Protein AF-A0ABD0R8X9-F1 (afdb_monomer)

Structure (mmCIF, N/CA/C/O backbone):
data_AF-A0ABD0R8X9-F1
#
_entry.id   AF-A0ABD0R8X9-F1
#
loop_
_atom_site.group_PDB
_atom_site.id
_atom_site.type_symbol
_atom_site.label_atom_id
_atom_site.label_alt_id
_atom_site.label_comp_id
_atom_site.label_asym_id
_atom_site.label_entity_id
_atom_site.label_seq_id
_atom_site.pdbx_PDB_ins_code
_atom_site.Cartn_x
_atom_site.Cartn_y
_atom_site.Cartn_z
_atom_site.occupancy
_atom_site.B_iso_or_equiv
_atom_site.auth_seq_id
_atom_site.auth_comp_id
_atom_site.auth_asym_id
_atom_site.auth_atom_id
_atom_site.pdbx_PDB_model_num
ATOM 1 N N . LEU A 1 1 ? 4.114 -21.517 26.175 1.00 41.41 1 LEU A N 1
ATOM 2 C CA . LEU A 1 1 ? 5.392 -21.118 25.546 1.00 41.41 1 LEU A CA 1
ATOM 3 C C . LEU A 1 1 ? 5.054 -20.466 24.211 1.00 41.41 1 LEU A C 1
ATOM 5 O O . LEU A 1 1 ? 4.874 -21.183 23.241 1.00 41.41 1 LEU A O 1
ATOM 9 N N . CYS A 1 2 ? 4.866 -19.145 24.172 1.00 43.31 2 CYS A N 1
ATOM 10 C CA . CYS A 1 2 ? 4.700 -18.415 22.911 1.00 43.31 2 CYS A CA 1
ATOM 11 C C . CYS A 1 2 ? 6.030 -17.722 22.598 1.00 43.31 2 CYS A C 1
ATOM 13 O O . CYS A 1 2 ? 6.250 -16.579 22.980 1.00 43.31 2 CYS A O 1
ATOM 15 N N . SER A 1 3 ? 6.946 -18.474 21.995 1.00 62.94 3 SER A N 1
ATOM 16 C CA . SER A 1 3 ? 8.115 -17.966 21.272 1.00 62.94 3 SER A CA 1
ATOM 17 C C . SER A 1 3 ? 7.773 -18.123 19.789 1.00 62.94 3 SER A C 1
ATOM 19 O O . SER A 1 3 ? 7.316 -19.195 19.412 1.00 62.94 3 SER A O 1
ATOM 21 N N . VAL A 1 4 ? 7.899 -17.158 18.892 1.00 52.16 4 VAL A N 1
ATOM 22 C CA . VAL A 1 4 ? 8.763 -15.986 18.825 1.00 52.16 4 VAL A CA 1
ATOM 23 C C . VAL A 1 4 ? 7.899 -14.885 18.200 1.00 52.16 4 VAL A C 1
ATOM 25 O O . VAL A 1 4 ? 7.266 -15.126 17.174 1.00 52.16 4 VAL A O 1
ATOM 28 N N . SER A 1 5 ? 7.846 -13.683 18.779 1.00 58.28 5 SER A N 1
ATOM 29 C CA . SER A 1 5 ? 7.530 -12.501 17.967 1.00 58.28 5 SER A CA 1
ATOM 30 C C . SER A 1 5 ? 8.725 -12.272 17.052 1.00 58.28 5 SER A C 1
ATOM 32 O O . SER A 1 5 ? 9.594 -11.456 17.342 1.00 58.28 5 SER A O 1
ATOM 34 N N . GLU A 1 6 ? 8.815 -13.059 15.984 1.00 56.72 6 GLU A N 1
ATOM 35 C CA . GLU A 1 6 ? 9.619 -12.676 14.840 1.00 56.72 6 GLU A CA 1
ATOM 36 C C . GLU A 1 6 ? 8.947 -11.425 14.289 1.00 56.72 6 GLU A C 1
ATOM 38 O O . GLU A 1 6 ? 7.797 -11.448 13.847 1.00 56.72 6 GLU A O 1
ATOM 43 N N . CYS A 1 7 ? 9.636 -10.294 14.389 1.00 60.94 7 CYS A N 1
ATOM 44 C CA . CYS A 1 7 ? 9.346 -9.145 13.555 1.00 60.94 7 CYS A CA 1
ATOM 45 C C . CYS A 1 7 ? 9.531 -9.622 12.112 1.00 60.94 7 CYS A C 1
ATOM 47 O O . CYS A 1 7 ? 10.649 -9.647 11.606 1.00 60.94 7 CYS A O 1
ATOM 49 N N . VAL A 1 8 ? 8.447 -10.089 11.484 1.00 64.31 8 VAL A N 1
ATOM 50 C CA . VAL A 1 8 ? 8.455 -10.551 10.097 1.00 64.31 8 VAL A CA 1
ATOM 51 C C . VAL A 1 8 ? 8.853 -9.357 9.242 1.00 64.31 8 VAL A C 1
ATOM 53 O O . VAL A 1 8 ? 8.057 -8.452 8.994 1.00 64.31 8 VAL A O 1
ATOM 56 N N . GLN A 1 9 ? 10.121 -9.314 8.847 1.00 70.69 9 GLN A N 1
ATOM 57 C CA . GLN A 1 9 ? 10.628 -8.267 7.982 1.00 70.69 9 GLN A CA 1
ATOM 58 C C . GLN A 1 9 ? 10.086 -8.527 6.578 1.00 70.69 9 GLN A C 1
ATOM 60 O O . GLN A 1 9 ? 10.441 -9.512 5.931 1.00 70.69 9 GLN A O 1
ATOM 65 N N . ARG A 1 10 ? 9.184 -7.658 6.119 1.00 85.00 10 ARG A N 1
ATOM 66 C CA . ARG A 1 10 ? 8.603 -7.751 4.779 1.00 85.00 10 ARG A CA 1
ATOM 67 C C . ARG A 1 10 ? 9.658 -7.445 3.723 1.00 85.00 10 ARG A C 1
ATOM 69 O O . ARG A 1 10 ? 10.363 -6.442 3.813 1.00 85.00 10 ARG A O 1
ATOM 76 N N . GLN A 1 11 ? 9.732 -8.295 2.704 1.00 90.12 11 GLN A N 1
ATOM 77 C CA . GLN A 1 11 ? 10.524 -8.042 1.506 1.00 90.12 11 GLN A CA 1
ATOM 78 C C . GLN A 1 11 ? 9.625 -7.445 0.419 1.00 90.12 11 GLN A C 1
ATOM 80 O O . GLN A 1 11 ? 8.566 -7.991 0.113 1.00 90.12 11 GLN A O 1
ATOM 85 N N . TYR A 1 12 ? 10.061 -6.336 -0.178 1.00 93.75 12 TYR A N 1
ATOM 86 C CA . TYR A 1 12 ? 9.322 -5.636 -1.227 1.00 93.75 12 TYR A CA 1
ATOM 87 C C . TYR A 1 12 ? 10.012 -5.793 -2.582 1.00 93.75 12 TYR A C 1
ATOM 89 O O . TYR A 1 12 ? 11.234 -5.683 -2.691 1.00 93.75 12 TYR A O 1
ATOM 97 N N . HIS A 1 13 ? 9.210 -6.023 -3.621 1.00 93.69 13 HIS A N 1
ATOM 98 C CA . HIS A 1 13 ? 9.665 -6.125 -5.003 1.00 93.69 13 HIS A CA 1
ATOM 99 C C . HIS A 1 13 ? 8.988 -5.042 -5.837 1.00 93.69 13 HIS A C 1
ATOM 101 O O . HIS A 1 13 ? 7.776 -5.080 -6.045 1.00 93.69 13 HIS A O 1
ATOM 107 N N . PHE A 1 14 ? 9.770 -4.080 -6.327 1.00 93.50 14 PHE A N 1
ATOM 108 C CA . PHE A 1 14 ? 9.257 -3.066 -7.236 1.00 93.50 14 PHE A CA 1
ATOM 109 C C . PHE A 1 14 ? 9.119 -3.633 -8.653 1.00 93.50 14 PHE A C 1
ATOM 111 O O . PHE A 1 14 ? 10.070 -4.168 -9.226 1.00 93.50 14 PHE A O 1
ATOM 118 N N . ILE A 1 15 ? 7.917 -3.518 -9.216 1.00 92.75 15 ILE A N 1
ATOM 119 C CA . ILE A 1 15 ? 7.574 -4.034 -10.542 1.00 92.75 15 ILE A CA 1
ATOM 120 C C . ILE A 1 15 ? 7.325 -2.840 -11.451 1.00 92.75 15 ILE A C 1
ATOM 122 O O . ILE A 1 15 ? 6.282 -2.192 -11.386 1.00 92.75 15 ILE A O 1
ATOM 126 N N . ASN A 1 16 ? 8.292 -2.571 -12.320 1.00 91.75 16 ASN A N 1
ATOM 127 C CA . ASN A 1 16 ? 8.270 -1.413 -13.199 1.00 91.75 16 ASN A CA 1
ATOM 128 C C . ASN A 1 16 ? 7.485 -1.675 -14.498 1.00 91.75 16 ASN A C 1
ATOM 130 O O . ASN A 1 16 ? 8.046 -1.711 -15.593 1.00 91.75 16 ASN A O 1
ATOM 134 N N . VAL A 1 17 ? 6.185 -1.957 -14.377 1.00 91.00 17 VAL A N 1
ATOM 135 C CA . VAL A 1 17 ? 5.303 -2.235 -15.520 1.00 91.00 17 VAL A CA 1
ATOM 136 C C . VAL A 1 17 ? 3.957 -1.557 -15.304 1.00 91.00 17 VAL A C 1
ATOM 138 O O . VAL A 1 17 ? 3.286 -1.801 -14.304 1.00 91.00 17 VAL A O 1
ATOM 141 N N . ARG A 1 18 ? 3.521 -0.752 -16.279 1.00 91.06 18 ARG A N 1
ATOM 142 C CA . ARG A 1 18 ? 2.216 -0.082 -16.233 1.00 91.06 18 ARG A CA 1
ATOM 143 C C . ARG A 1 18 ? 1.080 -1.110 -16.264 1.00 91.06 18 ARG A C 1
ATOM 145 O O . ARG A 1 18 ? 0.984 -1.904 -17.199 1.00 91.06 18 ARG A O 1
ATOM 152 N N . LYS A 1 19 ? 0.235 -1.077 -15.235 1.00 93.19 19 LYS A N 1
ATOM 153 C CA . LYS A 1 19 ? -0.928 -1.952 -15.024 1.00 93.19 19 LYS A CA 1
ATOM 154 C C . LYS A 1 19 ? -2.029 -1.162 -14.320 1.00 93.19 19 LYS A C 1
ATOM 156 O O . LYS A 1 19 ? -1.723 -0.191 -13.630 1.00 93.19 19 LYS A O 1
ATOM 161 N N . THR A 1 20 ? -3.283 -1.570 -14.472 1.00 95.12 20 THR A N 1
ATOM 162 C CA . THR A 1 20 ? -4.359 -1.180 -13.541 1.00 95.12 20 THR A CA 1
ATOM 163 C C . THR A 1 20 ? -4.128 -1.824 -12.169 1.00 95.12 20 THR A C 1
ATOM 165 O O . THR A 1 20 ? -3.372 -2.797 -12.072 1.00 95.12 20 THR A O 1
ATOM 168 N N . TRP A 1 21 ? -4.780 -1.333 -11.111 1.00 95.19 21 TRP A N 1
ATOM 169 C CA . TRP A 1 21 ? -4.645 -1.919 -9.772 1.00 95.19 21 TRP A CA 1
ATOM 170 C C . TRP A 1 21 ? -4.981 -3.421 -9.763 1.00 95.19 21 TRP A C 1
ATOM 172 O O . TRP A 1 21 ? -4.199 -4.240 -9.279 1.00 95.19 21 TRP A O 1
ATOM 182 N N . THR A 1 22 ? -6.086 -3.806 -10.412 1.00 95.69 22 THR A N 1
ATOM 183 C CA . THR A 1 22 ? -6.527 -5.211 -10.503 1.00 95.69 22 THR A CA 1
ATOM 184 C C . THR A 1 22 ? -5.520 -6.084 -11.261 1.00 95.69 22 THR A C 1
ATOM 186 O O . THR A 1 22 ? -5.219 -7.207 -10.852 1.00 95.69 22 THR A O 1
ATOM 189 N N . GLU A 1 23 ? -4.946 -5.583 -12.360 1.00 97.19 23 GLU A N 1
ATOM 190 C CA . GLU A 1 23 ? -3.902 -6.305 -13.098 1.00 97.19 23 GLU A CA 1
ATOM 191 C C . GLU A 1 23 ? -2.604 -6.431 -12.298 1.00 97.19 23 GLU A C 1
ATOM 193 O O . GLU A 1 23 ? -1.935 -7.461 -12.391 1.00 97.19 23 GLU A O 1
ATOM 198 N N . ALA A 1 24 ? -2.237 -5.402 -11.530 1.00 97.00 24 ALA A N 1
ATOM 199 C CA . ALA A 1 24 ? -1.065 -5.420 -10.665 1.00 97.00 24 ALA A CA 1
ATOM 200 C C . ALA A 1 24 ? -1.237 -6.435 -9.526 1.00 97.00 24 ALA A C 1
ATOM 202 O O . ALA A 1 24 ? -0.352 -7.261 -9.317 1.00 97.00 24 ALA A O 1
ATOM 203 N N . GLN A 1 25 ? -2.401 -6.452 -8.869 1.00 97.31 25 GLN A N 1
ATOM 204 C CA . GLN A 1 25 ? -2.751 -7.443 -7.849 1.00 97.31 25 GLN A CA 1
ATOM 205 C C . GLN A 1 25 ? -2.662 -8.865 -8.393 1.00 97.31 25 GLN A C 1
ATOM 207 O O . GLN A 1 25 ? -1.979 -9.714 -7.816 1.00 97.31 25 GLN A O 1
ATOM 212 N N . ARG A 1 26 ? -3.309 -9.122 -9.534 1.00 97.81 26 ARG A N 1
ATOM 213 C CA . ARG A 1 26 ? -3.261 -10.433 -10.179 1.00 97.81 26 ARG A CA 1
ATOM 214 C C . ARG A 1 26 ? -1.828 -10.840 -10.513 1.00 97.81 26 ARG A C 1
ATOM 216 O O . ARG A 1 26 ? -1.430 -11.953 -10.194 1.00 97.81 26 ARG A O 1
ATOM 223 N N . TYR A 1 27 ? -1.040 -9.934 -11.089 1.00 97.44 27 TYR A N 1
ATOM 224 C CA . TYR A 1 27 ? 0.362 -10.200 -11.408 1.00 97.44 27 TYR A CA 1
ATOM 225 C C . TYR A 1 27 ? 1.183 -10.549 -10.157 1.00 97.44 27 TYR A C 1
ATOM 227 O O . TYR A 1 27 ? 1.940 -11.519 -10.172 1.00 97.44 27 TYR A O 1
ATOM 235 N N . CYS A 1 28 ? 1.010 -9.801 -9.063 1.00 96.81 28 CYS A N 1
ATOM 236 C CA . CYS A 1 28 ? 1.698 -10.080 -7.807 1.00 96.81 28 CYS A CA 1
ATOM 237 C C . CYS A 1 28 ? 1.283 -11.423 -7.201 1.00 96.81 28 CYS A C 1
ATOM 239 O O . CYS A 1 28 ? 2.151 -12.142 -6.729 1.00 96.81 28 CYS A O 1
ATOM 241 N N . ARG A 1 29 ? 0.006 -11.810 -7.271 1.00 97.12 29 ARG A N 1
ATOM 242 C CA . ARG A 1 29 ? -0.462 -13.128 -6.799 1.00 97.12 29 ARG A CA 1
ATOM 243 C C . ARG A 1 29 ? 0.00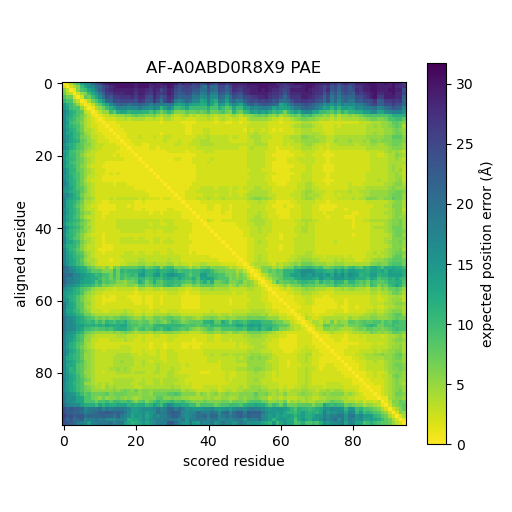3 -14.291 -7.676 1.00 97.12 29 ARG A C 1
ATOM 245 O O . ARG A 1 29 ? 0.190 -15.395 -7.184 1.00 97.12 29 ARG A O 1
ATOM 252 N N . GLU A 1 30 ? 0.184 -14.061 -8.976 1.00 97.31 30 GLU A N 1
ATOM 253 C CA . GLU A 1 30 ? 0.680 -15.079 -9.913 1.00 97.31 30 GLU A CA 1
ATOM 254 C C . GLU A 1 30 ? 2.200 -15.301 -9.804 1.00 97.31 30 GLU A C 1
ATOM 256 O O . GLU A 1 30 ? 2.683 -16.392 -10.113 1.00 97.31 30 GLU A O 1
ATOM 261 N N . LYS A 1 31 ? 2.974 -14.269 -9.438 1.00 96.31 31 LYS A N 1
ATOM 262 C CA . LYS A 1 31 ? 4.453 -14.294 -9.465 1.00 96.31 31 LYS A CA 1
ATOM 263 C C . LYS A 1 31 ? 5.122 -14.199 -8.094 1.00 96.31 31 LYS A C 1
ATOM 265 O O . LYS A 1 31 ? 6.284 -14.579 -7.973 1.00 96.31 31 LYS A O 1
ATOM 270 N N . TYR A 1 32 ? 4.414 -13.677 -7.103 1.00 93.88 32 TYR A N 1
ATOM 271 C CA . TYR A 1 32 ? 4.892 -13.360 -5.759 1.00 93.88 32 TYR A CA 1
ATOM 272 C C . TYR A 1 32 ? 3.788 -13.719 -4.742 1.00 93.88 32 TYR A C 1
ATOM 274 O O . TYR A 1 32 ? 3.173 -14.776 -4.863 1.00 93.88 32 TYR A O 1
ATOM 282 N N . THR A 1 33 ? 3.540 -12.861 -3.744 1.00 93.19 33 THR A N 1
ATOM 283 C CA . THR A 1 33 ? 2.510 -13.067 -2.713 1.00 93.19 33 THR A CA 1
ATOM 284 C C . THR A 1 33 ? 1.235 -12.265 -3.005 1.00 93.19 33 THR A C 1
ATOM 286 O O . THR A 1 33 ? 0.196 -12.838 -3.312 1.00 93.19 33 THR A O 1
ATOM 289 N N . ASP A 1 34 ? 1.295 -10.933 -2.921 1.00 96.56 34 ASP A N 1
ATOM 290 C CA . ASP A 1 34 ? 0.209 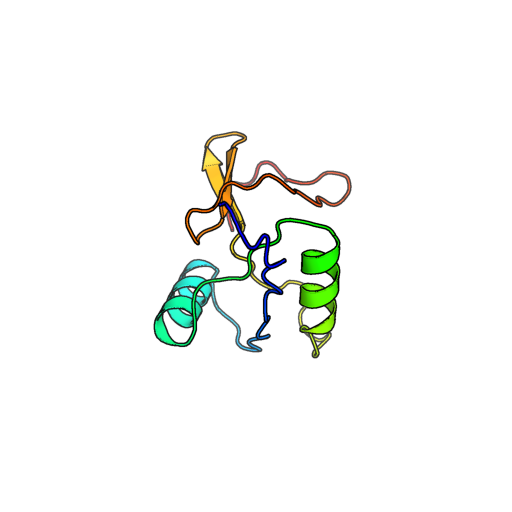-9.986 -3.231 1.00 96.56 34 ASP A CA 1
ATOM 291 C C . ASP A 1 34 ? 0.844 -8.590 -3.434 1.00 96.56 34 ASP A C 1
ATOM 293 O O . ASP A 1 34 ? 2.070 -8.446 -3.375 1.00 96.56 34 ASP A O 1
ATOM 297 N N . LEU A 1 35 ? 0.043 -7.554 -3.684 1.00 97.25 35 LEU A N 1
ATOM 298 C CA . LEU A 1 35 ? 0.487 -6.167 -3.570 1.00 97.25 35 LEU A CA 1
ATOM 299 C C . LEU A 1 35 ? 0.961 -5.848 -2.144 1.00 97.25 35 LEU A C 1
ATOM 301 O O . LEU A 1 35 ? 0.521 -6.443 -1.161 1.00 97.25 35 LEU A O 1
ATOM 305 N N . ALA A 1 36 ? 1.862 -4.872 -2.047 1.00 96.06 36 ALA A N 1
ATOM 306 C CA . ALA A 1 36 ? 2.525 -4.509 -0.803 1.00 96.06 36 ALA A CA 1
ATOM 307 C C . ALA A 1 36 ? 1.540 -4.080 0.300 1.00 96.06 36 ALA A C 1
ATOM 309 O O . ALA A 1 36 ? 0.664 -3.244 0.072 1.00 96.06 36 ALA A O 1
ATOM 310 N N . THR A 1 37 ? 1.752 -4.606 1.505 1.00 95.62 37 THR A N 1
ATOM 311 C CA . THR A 1 37 ? 1.065 -4.217 2.746 1.00 95.62 37 THR A CA 1
ATOM 312 C C . THR A 1 37 ? 2.013 -3.457 3.656 1.00 95.62 37 THR A C 1
ATOM 314 O O . THR A 1 37 ? 3.198 -3.787 3.691 1.00 95.62 37 THR A O 1
ATOM 317 N N . VAL A 1 38 ? 1.508 -2.503 4.434 1.00 94.31 38 VAL A N 1
ATOM 318 C CA . VAL A 1 38 ? 2.329 -1.693 5.342 1.00 94.31 38 VAL A CA 1
ATOM 319 C C . VAL A 1 38 ? 1.679 -1.632 6.719 1.00 94.31 38 VAL A C 1
ATOM 321 O O . VAL A 1 38 ? 0.664 -0.964 6.885 1.00 94.31 38 VAL A O 1
ATOM 324 N N . ASP A 1 39 ? 2.285 -2.255 7.728 1.00 92.75 39 ASP A N 1
ATOM 325 C CA . ASP A 1 39 ? 1.687 -2.289 9.074 1.00 92.75 39 ASP A CA 1
ATOM 326 C C . ASP A 1 39 ? 2.314 -1.293 10.047 1.00 92.75 39 ASP A C 1
ATOM 328 O O . ASP A 1 39 ? 1.829 -1.108 11.162 1.00 92.75 39 ASP A O 1
ATOM 332 N N . ASN A 1 40 ? 3.428 -0.670 9.667 1.00 92.06 40 ASN A N 1
ATOM 333 C CA . ASN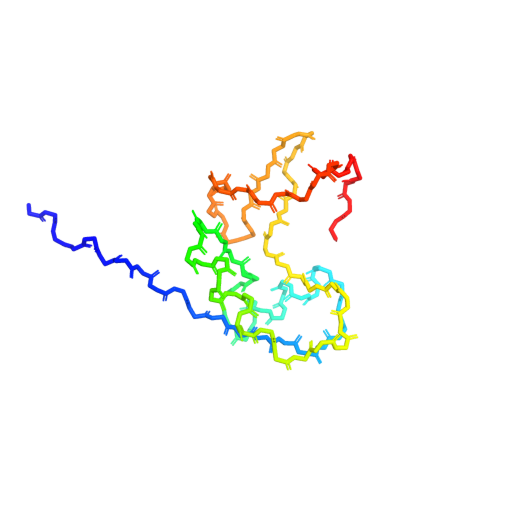 A 1 40 ? 4.149 0.266 10.516 1.00 92.06 40 ASN A CA 1
ATOM 334 C C . ASN A 1 40 ? 5.110 1.150 9.701 1.00 92.06 40 A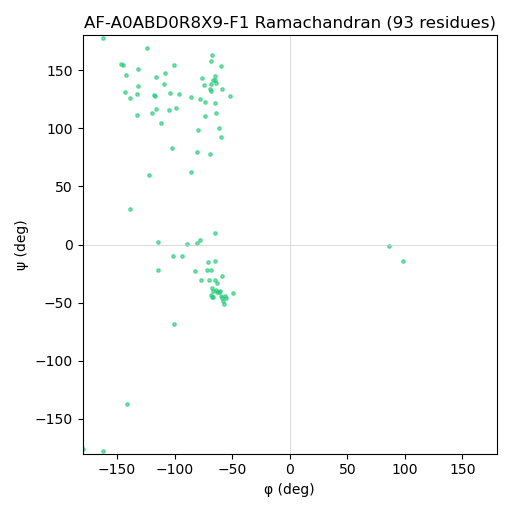SN A C 1
ATOM 336 O O . ASN A 1 40 ? 5.289 1.004 8.492 1.00 92.06 40 ASN A O 1
ATOM 340 N N . MET A 1 41 ? 5.774 2.072 10.399 1.00 91.81 41 MET A N 1
ATOM 341 C CA . MET A 1 41 ? 6.749 2.987 9.801 1.00 91.81 41 MET A CA 1
ATOM 342 C C . MET A 1 41 ? 7.967 2.265 9.199 1.00 91.81 41 MET A C 1
ATOM 344 O O . MET A 1 41 ? 8.531 2.738 8.215 1.00 91.81 41 MET A O 1
ATOM 348 N N . ASN A 1 42 ? 8.396 1.138 9.777 1.00 92.25 42 ASN A N 1
ATOM 349 C CA . ASN A 1 42 ? 9.536 0.384 9.255 1.00 92.25 42 ASN A CA 1
ATOM 350 C C . ASN A 1 42 ? 9.198 -0.224 7.889 1.00 92.25 42 ASN A C 1
ATOM 352 O O . ASN A 1 42 ? 9.952 -0.039 6.940 1.00 92.25 42 ASN A O 1
ATOM 356 N N . ASP A 1 43 ? 8.018 -0.831 7.764 1.00 93.00 43 ASP A N 1
ATOM 357 C CA . ASP A 1 43 ? 7.481 -1.315 6.491 1.00 93.00 43 ASP A CA 1
ATOM 358 C C . ASP A 1 43 ? 7.404 -0.202 5.443 1.00 93.00 43 ASP A C 1
ATOM 360 O O . ASP A 1 43 ? 7.826 -0.392 4.306 1.00 93.00 43 ASP A O 1
ATOM 364 N N . MET A 1 44 ? 6.932 0.986 5.837 1.00 92.56 44 MET A N 1
ATOM 365 C CA . MET A 1 44 ? 6.860 2.145 4.944 1.00 92.56 44 MET A CA 1
ATOM 366 C C . MET A 1 44 ? 8.247 2.560 4.436 1.00 92.56 44 MET A C 1
ATOM 368 O O . MET A 1 44 ? 8.413 2.897 3.262 1.00 92.56 44 MET A O 1
ATOM 372 N N . ASN A 1 45 ? 9.254 2.542 5.308 1.00 91.88 45 ASN A N 1
ATOM 373 C CA . ASN A 1 45 ? 10.622 2.891 4.940 1.00 91.88 45 ASN A CA 1
ATOM 374 C C . ASN A 1 45 ? 11.244 1.847 4.006 1.00 91.88 45 ASN A C 1
ATOM 376 O O . ASN A 1 45 ? 11.875 2.222 3.019 1.00 91.88 45 ASN A O 1
ATOM 380 N N . GLU A 1 46 ? 11.048 0.559 4.281 1.00 92.69 46 GLU A N 1
ATOM 381 C CA . GLU A 1 46 ? 11.541 -0.522 3.423 1.00 92.69 46 GLU A CA 1
ATOM 382 C C . GLU A 1 46 ? 10.838 -0.536 2.057 1.00 92.69 46 GLU A C 1
ATOM 384 O O . GLU A 1 46 ? 11.501 -0.658 1.025 1.00 92.69 46 GLU A O 1
ATOM 389 N N . LEU A 1 47 ? 9.524 -0.291 2.019 1.00 92.81 47 LEU A N 1
ATOM 390 C CA . LEU A 1 47 ? 8.772 -0.132 0.774 1.00 92.81 47 LEU A CA 1
ATOM 391 C C . LEU A 1 47 ? 9.342 1.013 -0.071 1.00 92.81 47 LEU A C 1
ATOM 393 O O . LEU A 1 47 ? 9.633 0.814 -1.250 1.00 92.81 47 LEU A O 1
ATOM 397 N N . LYS A 1 48 ? 9.569 2.191 0.527 1.00 90.88 48 LYS A N 1
ATOM 398 C CA . LYS A 1 48 ? 10.153 3.350 -0.172 1.00 90.88 48 LYS A CA 1
ATOM 399 C C . LYS A 1 48 ? 11.548 3.061 -0.726 1.00 90.88 48 LYS A C 1
ATOM 401 O O . LYS A 1 48 ? 11.838 3.472 -1.842 1.00 90.88 48 LYS A O 1
ATOM 406 N N . LYS A 1 49 ? 12.396 2.341 0.019 1.00 91.38 49 LYS A N 1
ATOM 407 C CA . LYS A 1 49 ? 13.735 1.934 -0.449 1.00 91.38 49 LYS A CA 1
ATOM 408 C C . LYS A 1 49 ? 13.680 0.969 -1.635 1.00 91.38 49 LYS A C 1
ATOM 410 O O . LYS A 1 49 ? 14.601 0.965 -2.445 1.00 91.38 49 LYS A O 1
ATOM 415 N N . SER A 1 50 ? 12.632 0.148 -1.729 1.00 91.44 50 SER A N 1
ATOM 416 C CA . SER A 1 50 ? 12.486 -0.827 -2.816 1.00 91.44 50 SER A CA 1
ATOM 417 C C . SER A 1 50 ? 12.153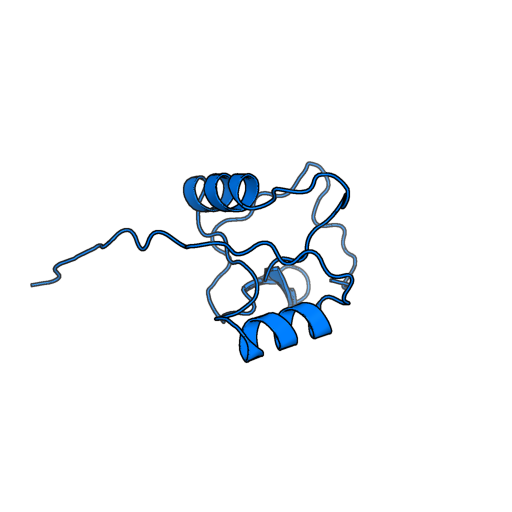 -0.193 -4.170 1.00 91.44 50 SER A C 1
ATOM 419 O O . SER A 1 50 ? 12.420 -0.800 -5.207 1.00 91.44 50 SER A O 1
ATOM 421 N N . VAL A 1 51 ? 11.596 1.023 -4.175 1.00 90.31 51 VAL A N 1
ATOM 422 C CA . VAL A 1 51 ? 11.273 1.766 -5.398 1.00 90.31 51 VAL A CA 1
ATOM 423 C C . VAL A 1 51 ? 12.548 2.418 -5.922 1.00 90.31 51 VAL A C 1
ATOM 425 O O . VAL A 1 51 ? 12.983 3.463 -5.444 1.00 90.31 51 VAL A O 1
ATOM 428 N N . THR A 1 52 ? 13.174 1.768 -6.898 1.00 79.62 52 THR A N 1
ATOM 429 C CA . THR A 1 52 ? 14.477 2.171 -7.449 1.00 79.62 52 THR A CA 1
ATOM 430 C C . THR A 1 52 ? 14.380 3.065 -8.684 1.00 79.62 52 THR A C 1
ATOM 432 O O . THR A 1 52 ? 15.392 3.621 -9.105 1.00 79.62 52 THR A O 1
ATOM 435 N N . ASP A 1 53 ? 13.183 3.229 -9.256 1.00 76.75 53 ASP A N 1
ATOM 436 C CA . ASP A 1 53 ? 12.929 4.083 -10.418 1.00 76.75 53 ASP A CA 1
ATOM 437 C C . ASP A 1 53 ? 11.979 5.229 -10.048 1.00 76.75 53 ASP A C 1
ATOM 439 O O . ASP A 1 53 ? 10.817 5.009 -9.704 1.00 76.75 53 ASP A O 1
ATOM 443 N N . GLY A 1 54 ? 12.478 6.462 -10.139 1.00 71.88 54 GLY A N 1
ATOM 444 C CA . GLY A 1 54 ? 11.707 7.681 -9.884 1.00 71.88 54 GLY A CA 1
ATOM 445 C C . GLY A 1 54 ? 10.821 8.127 -11.051 1.00 71.88 54 GLY A C 1
ATOM 446 O O . GLY A 1 54 ? 10.172 9.164 -10.950 1.00 71.88 54 GLY A O 1
ATOM 447 N N . SER A 1 55 ? 10.790 7.384 -12.162 1.00 77.12 55 SER A N 1
ATOM 448 C CA . SER A 1 55 ? 10.019 7.748 -13.360 1.00 77.12 55 SER A CA 1
ATOM 449 C C . SER A 1 55 ? 8.503 7.610 -13.177 1.00 77.12 55 SER A C 1
ATOM 451 O O . SER A 1 55 ? 7.739 8.141 -13.983 1.00 77.12 55 SER A O 1
ATOM 453 N N . PHE A 1 56 ? 8.052 6.912 -12.129 1.00 74.38 56 PHE A N 1
ATOM 454 C CA . PHE A 1 56 ? 6.635 6.717 -11.833 1.00 74.38 56 PHE A CA 1
ATOM 455 C C . PHE A 1 56 ? 6.209 7.601 -10.659 1.00 74.38 56 PHE A C 1
ATOM 457 O O . PHE A 1 56 ? 6.674 7.385 -9.541 1.00 74.38 56 PHE A O 1
ATOM 464 N N . PRO A 1 57 ? 5.294 8.569 -10.873 1.00 78.69 57 PRO A N 1
ATOM 465 C CA . PRO A 1 57 ? 4.831 9.437 -9.792 1.00 78.69 57 PRO A CA 1
ATOM 466 C C . PRO A 1 57 ? 3.996 8.681 -8.747 1.00 78.69 57 PRO A C 1
ATOM 468 O O . PRO A 1 57 ? 3.894 9.134 -7.610 1.00 78.69 57 PRO A O 1
ATOM 471 N N . TYR A 1 58 ? 3.419 7.531 -9.120 1.00 86.44 58 TYR A N 1
ATOM 472 C CA . TYR A 1 58 ? 2.573 6.699 -8.266 1.00 86.44 58 TYR A CA 1
ATOM 473 C C . TYR A 1 58 ? 2.833 5.211 -8.517 1.00 86.44 58 TYR A C 1
ATOM 475 O O . TYR A 1 58 ? 3.092 4.799 -9.650 1.00 86.44 58 TYR A O 1
ATOM 483 N N . VAL A 1 59 ? 2.733 4.408 -7.456 1.00 91.44 59 VAL A N 1
ATOM 484 C CA . VAL A 1 59 ? 2.943 2.954 -7.474 1.00 91.44 59 VAL A CA 1
ATOM 485 C C . VAL A 1 59 ? 1.781 2.282 -6.752 1.00 91.44 59 VAL A C 1
ATOM 487 O O . VAL A 1 59 ? 1.367 2.740 -5.687 1.00 91.44 59 VAL A O 1
ATOM 490 N N . TRP A 1 60 ? 1.265 1.189 -7.316 1.00 94.75 60 TRP A N 1
ATOM 491 C CA . TRP A 1 60 ? 0.194 0.422 -6.684 1.00 94.75 60 TRP A CA 1
ATOM 492 C C . TRP A 1 60 ? 0.671 -0.298 -5.423 1.00 94.75 60 TRP A C 1
ATOM 494 O O . TRP A 1 60 ? 1.698 -0.977 -5.426 1.00 94.75 60 TRP A O 1
ATOM 504 N N . ILE A 1 61 ? -0.131 -0.193 -4.365 1.00 95.75 61 ILE A N 1
ATOM 505 C CA . ILE A 1 61 ? -0.007 -0.962 -3.123 1.00 95.75 61 ILE A CA 1
ATOM 506 C C . ILE A 1 61 ? -1.317 -1.700 -2.849 1.00 95.75 61 ILE A C 1
ATOM 508 O O . ILE A 1 61 ? -2.332 -1.444 -3.494 1.00 95.75 61 ILE A O 1
ATOM 512 N N . GLY A 1 62 ? -1.311 -2.615 -1.882 1.00 96.31 62 GLY A N 1
ATOM 513 C CA . GLY A 1 62 ? -2.449 -3.491 -1.608 1.00 96.31 62 GLY A CA 1
ATOM 514 C C . GLY A 1 62 ? -3.591 -2.831 -0.843 1.00 96.31 62 GLY A C 1
ATOM 515 O O . GLY A 1 62 ? -4.524 -3.527 -0.462 1.00 96.31 62 GLY A O 1
ATOM 516 N N . LEU A 1 63 ? -3.528 -1.532 -0.551 1.00 95.00 63 LEU A N 1
ATOM 517 C CA . LEU A 1 63 ? -4.572 -0.860 0.216 1.00 95.00 63 LEU A CA 1
ATOM 518 C C . LEU A 1 63 ? -5.814 -0.684 -0.662 1.00 95.00 63 LEU A C 1
ATOM 520 O O . LEU A 1 63 ? -5.729 -0.064 -1.716 1.00 95.00 63 LEU A O 1
ATOM 524 N N . GLN A 1 64 ? -6.952 -1.215 -0.222 1.00 92.56 64 GLN A N 1
ATOM 525 C CA . GLN A 1 64 ? -8.222 -1.146 -0.945 1.00 92.56 64 GLN A CA 1
ATOM 526 C C . GLN A 1 64 ? -9.360 -0.692 -0.030 1.00 92.56 64 GLN A C 1
ATOM 528 O O . GLN A 1 64 ? -9.366 -0.958 1.178 1.00 92.56 64 GLN A O 1
ATOM 533 N N . LYS A 1 65 ? -10.354 -0.033 -0.622 1.00 88.88 65 LYS A N 1
ATOM 534 C CA . LYS A 1 65 ? -11.565 0.413 0.065 1.00 88.88 65 LYS A CA 1
ATOM 535 C C . LYS A 1 65 ? -12.599 -0.718 0.080 1.00 88.88 65 LYS A C 1
ATOM 537 O O . LYS A 1 65 ? -12.926 -1.283 -0.957 1.00 88.88 65 LYS A O 1
ATOM 542 N N . THR A 1 66 ? -13.118 -1.067 1.257 1.00 85.75 66 THR A N 1
ATOM 543 C CA . THR A 1 66 ? -14.115 -2.147 1.447 1.00 85.75 66 THR A CA 1
ATOM 544 C C . THR A 1 66 ? -15.478 -1.631 1.921 1.00 85.75 66 THR A C 1
ATOM 546 O O . THR A 1 66 ? -16.407 -2.400 2.158 1.00 85.75 66 THR A O 1
ATOM 549 N N . GLY A 1 67 ? -15.619 -0.313 2.055 1.00 80.38 67 GLY A N 1
ATOM 550 C CA . GLY A 1 67 ? -16.849 0.385 2.416 1.00 80.38 67 GLY A CA 1
ATOM 551 C C . GLY A 1 67 ? -16.618 1.894 2.451 1.00 80.38 67 GLY A C 1
ATOM 552 O O . GLY A 1 67 ? -15.518 2.350 2.159 1.00 80.38 67 GLY A O 1
ATOM 553 N N . ARG A 1 68 ? -17.634 2.677 2.843 1.00 73.81 68 ARG A N 1
ATOM 554 C CA . ARG A 1 68 ? -17.594 4.153 2.769 1.00 73.81 68 ARG A CA 1
ATOM 555 C C . ARG A 1 68 ? -16.324 4.770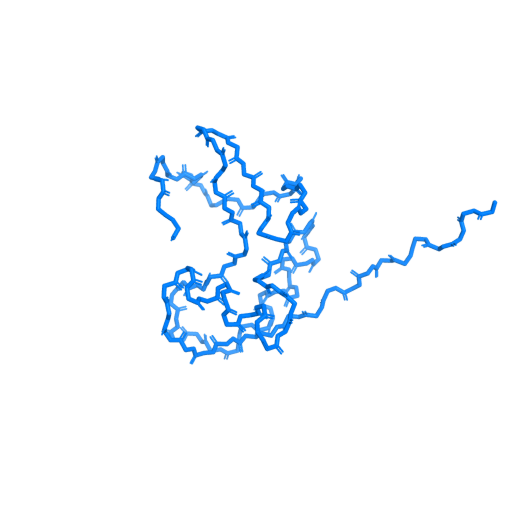 3.374 1.00 73.81 68 ARG A C 1
ATO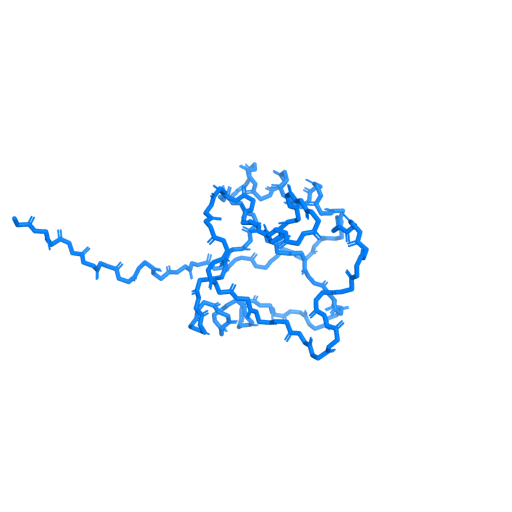M 557 O O . ARG A 1 68 ? -15.728 5.623 2.735 1.00 73.81 68 ARG A O 1
ATOM 564 N N . ASP A 1 69 ? -15.883 4.257 4.522 1.00 75.62 69 ASP A N 1
ATOM 565 C CA . ASP A 1 69 ? -14.703 4.743 5.254 1.00 75.62 69 ASP A CA 1
ATOM 566 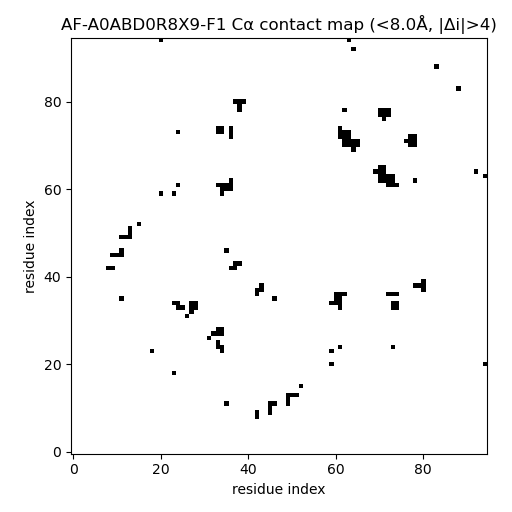C C . ASP A 1 69 ? -13.867 3.581 5.817 1.00 75.62 69 ASP A C 1
ATOM 568 O O . ASP A 1 69 ? -13.282 3.668 6.896 1.00 75.62 69 ASP A O 1
ATOM 572 N N . LYS A 1 70 ? -13.875 2.433 5.127 1.00 86.19 70 LYS A N 1
ATOM 573 C CA . LYS A 1 70 ? -13.169 1.226 5.572 1.00 86.19 70 LYS A CA 1
ATOM 574 C C . LYS A 1 70 ? -12.106 0.836 4.565 1.00 86.19 70 LYS A C 1
ATOM 576 O O . LYS A 1 70 ? -12.402 0.682 3.383 1.00 86.19 70 LYS A O 1
ATOM 581 N N . TRP A 1 71 ? -10.898 0.636 5.073 1.00 90.25 71 TRP A N 1
ATOM 582 C CA . TRP A 1 71 ? -9.732 0.221 4.309 1.00 90.25 71 TRP A CA 1
ATOM 583 C C . TRP A 1 71 ? -9.258 -1.145 4.789 1.00 90.25 71 TRP A C 1
ATOM 585 O O . TRP A 1 71 ? -9.332 -1.459 5.979 1.00 90.25 71 TRP A O 1
ATOM 595 N N . GLN A 1 72 ? -8.781 -1.959 3.859 1.00 94.00 72 GLN A N 1
ATOM 596 C CA . GLN A 1 72 ? -8.206 -3.269 4.135 1.00 94.00 72 GLN A CA 1
ATOM 597 C C . GLN A 1 72 ? -7.056 -3.523 3.167 1.00 94.00 72 GLN A C 1
ATOM 599 O O . GLN A 1 72 ? -7.041 -2.979 2.064 1.00 94.00 72 GLN A O 1
ATOM 604 N N . TRP A 1 73 ? -6.108 -4.365 3.560 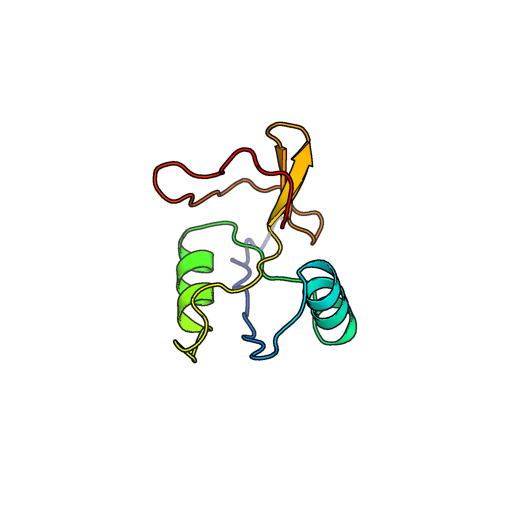1.00 95.44 73 TRP A N 1
ATOM 605 C CA . TRP A 1 73 ? -5.108 -4.870 2.635 1.00 95.44 73 TRP A CA 1
ATOM 606 C C . TRP A 1 73 ? -5.697 -5.958 1.732 1.00 95.44 73 TRP A C 1
ATOM 608 O O . TRP A 1 73 ? -6.485 -6.794 2.173 1.00 95.44 73 TRP A O 1
ATOM 618 N N . SER A 1 74 ? -5.281 -5.992 0.468 1.00 95.75 74 SER A N 1
ATOM 619 C CA . SER A 1 74 ? -5.671 -7.015 -0.503 1.00 95.75 74 SER A CA 1
ATOM 620 C C . SER A 1 74 ? -5.298 -8.428 -0.062 1.00 95.75 74 SER A C 1
ATOM 622 O O . SER A 1 74 ? -5.990 -9.375 -0.430 1.00 95.75 74 SER A O 1
ATOM 624 N N . SER A 1 75 ? -4.260 -8.562 0.767 1.00 92.50 75 SER A N 1
ATOM 625 C CA . SER A 1 75 ? -3.853 -9.818 1.402 1.00 92.50 75 SER A CA 1
ATOM 626 C C . SER A 1 75 ? -4.884 -10.374 2.394 1.00 92.50 75 SER A C 1
ATOM 628 O O . SER A 1 75 ? -4.779 -11.531 2.789 1.00 92.50 75 SER A O 1
ATOM 630 N N . GLY A 1 76 ? -5.866 -9.565 2.809 1.00 91.31 76 GLY A N 1
ATOM 631 C CA . GLY A 1 76 ? -6.843 -9.884 3.850 1.00 91.31 76 GLY A CA 1
ATOM 632 C C . GLY A 1 76 ? -6.501 -9.296 5.221 1.00 91.31 76 GLY A C 1
ATOM 633 O O . GLY A 1 76 ? -7.388 -9.207 6.073 1.00 91.31 76 GLY A O 1
ATOM 634 N N . GLU A 1 77 ? -5.268 -8.824 5.421 1.00 90.44 77 GLU A N 1
ATOM 635 C CA . GLU A 1 77 ? -4.835 -8.220 6.683 1.00 90.44 77 GLU A CA 1
ATOM 636 C C . GLU A 1 77 ? -5.595 -6.910 6.988 1.00 90.44 77 GLU A C 1
ATOM 638 O O . GLU A 1 77 ? -5.924 -6.136 6.075 1.00 90.44 77 GLU A O 1
ATOM 643 N N . PRO A 1 78 ? -5.888 -6.616 8.268 1.00 91.12 78 PRO A N 1
ATOM 644 C CA . PRO A 1 78 ? -6.523 -5.362 8.653 1.00 91.12 78 PRO A CA 1
ATOM 645 C C . PRO A 1 78 ? -5.579 -4.169 8.439 1.00 91.12 78 PRO A C 1
ATOM 647 O O . PRO A 1 78 ? -4.407 -4.210 8.806 1.00 91.12 78 PRO A O 1
ATOM 650 N N . ALA A 1 79 ? -6.101 -3.060 7.908 1.00 93.19 79 ALA A N 1
ATOM 651 C CA . ALA A 1 79 ? -5.334 -1.824 7.753 1.00 93.19 79 ALA A CA 1
ATOM 652 C C . ALA A 1 79 ? -5.274 -1.041 9.081 1.00 93.19 79 ALA A C 1
ATOM 654 O O . ALA A 1 79 ? -6.042 -0.106 9.304 1.00 93.19 79 ALA A O 1
ATOM 655 N N . LEU A 1 80 ? -4.381 -1.454 9.987 1.00 91.62 80 LEU A N 1
ATOM 656 C CA . LEU A 1 80 ? -4.197 -0.823 11.306 1.00 91.62 80 LEU A CA 1
ATOM 657 C C . LEU A 1 80 ? -3.296 0.419 11.266 1.00 91.62 80 LEU A C 1
ATOM 659 O O . LEU A 1 80 ? -3.377 1.276 12.145 1.00 91.62 80 LEU A O 1
ATOM 663 N N . TYR A 1 81 ? -2.446 0.516 10.246 1.00 92.00 81 TYR A N 1
ATOM 664 C CA . TYR A 1 81 ? -1.572 1.652 9.995 1.00 92.00 81 TYR A CA 1
ATOM 665 C C . TYR A 1 81 ? -1.938 2.294 8.660 1.00 92.00 81 TYR A C 1
ATOM 667 O O . TYR A 1 81 ? -2.004 1.629 7.628 1.00 92.00 81 TYR A O 1
ATOM 675 N N . LEU A 1 82 ? -2.167 3.605 8.688 1.00 91.88 82 LEU A N 1
ATOM 676 C CA . LEU A 1 82 ? -2.480 4.419 7.521 1.00 91.88 82 LEU A CA 1
ATOM 677 C C . LEU A 1 82 ? -1.602 5.668 7.560 1.00 91.88 82 LEU A C 1
ATOM 679 O O . LEU A 1 82 ? -1.540 6.358 8.575 1.00 91.88 82 LEU A O 1
ATOM 683 N N . ASN A 1 83 ? -0.927 5.959 6.451 1.00 92.31 83 ASN A N 1
ATOM 684 C CA . ASN A 1 83 ? -0.009 7.090 6.330 1.00 92.31 83 ASN A CA 1
ATOM 685 C C . ASN A 1 83 ? -0.446 8.015 5.189 1.00 92.31 83 ASN A C 1
ATOM 687 O O . ASN A 1 83 ? 0.266 8.191 4.199 1.00 92.31 83 ASN A O 1
ATOM 691 N N . TRP A 1 84 ? -1.662 8.543 5.316 1.00 91.06 84 TRP A N 1
ATOM 692 C CA . TRP A 1 84 ? -2.260 9.449 4.342 1.00 91.06 84 TRP A CA 1
ATOM 693 C C . TRP A 1 84 ? -1.518 10.787 4.283 1.00 91.06 84 TRP A C 1
ATOM 695 O O . TRP A 1 84 ? -1.107 11.335 5.307 1.00 91.06 84 TRP A O 1
ATOM 705 N N . ALA A 1 85 ? -1.377 11.335 3.077 1.00 89.56 85 ALA A N 1
ATOM 706 C CA . ALA A 1 85 ? -0.974 12.725 2.906 1.00 89.56 85 ALA A CA 1
ATOM 707 C C . ALA A 1 85 ? -2.094 13.671 3.395 1.00 89.56 85 ALA A C 1
ATOM 709 O O . ALA A 1 85 ? -3.259 13.266 3.439 1.00 89.56 85 ALA A O 1
ATOM 710 N N . PRO A 1 86 ? -1.788 14.934 3.742 1.00 89.50 86 PRO A N 1
ATOM 711 C CA . PRO A 1 86 ? -2.818 15.911 4.084 1.00 89.50 86 PRO A CA 1
ATOM 712 C C . PRO A 1 86 ? -3.908 15.988 3.004 1.00 89.50 86 PRO A C 1
ATOM 714 O O . PRO A 1 86 ? -3.599 16.150 1.826 1.00 89.50 86 PRO A O 1
ATOM 717 N N . GLY A 1 87 ? -5.175 15.858 3.408 1.00 85.50 87 GLY A N 1
ATOM 718 C CA . GLY A 1 87 ? -6.327 15.858 2.496 1.00 85.50 87 GLY A CA 1
ATOM 719 C C . GLY A 1 87 ? -6.691 14.497 1.889 1.00 85.50 87 GLY A C 1
ATOM 720 O O . GLY A 1 87 ? -7.680 14.422 1.170 1.00 85.50 87 GLY A O 1
ATOM 721 N N . GLN A 1 88 ? -5.942 13.432 2.193 1.00 85.50 88 GLN A N 1
ATOM 722 C CA . GLN A 1 88 ? -6.252 12.059 1.782 1.00 85.50 88 GLN A CA 1
ATOM 723 C C . GLN A 1 88 ? -6.901 11.255 2.930 1.00 85.50 88 GLN A C 1
ATOM 725 O O . GLN A 1 88 ? -6.645 11.551 4.102 1.00 85.50 88 GLN A O 1
ATOM 730 N N . PRO A 1 89 ? -7.700 10.216 2.625 1.00 82.56 89 PRO A N 1
ATOM 731 C CA . PRO A 1 89 ? -8.091 9.785 1.283 1.00 82.56 89 PRO A CA 1
ATOM 732 C C . PRO A 1 89 ? -9.128 10.728 0.661 1.00 82.56 89 PRO A C 1
ATOM 734 O O . PRO A 1 89 ? -10.080 11.142 1.324 1.00 82.56 89 PRO A O 1
ATOM 737 N N . GLU A 1 90 ? -8.965 11.053 -0.619 1.00 76.62 90 GLU A N 1
ATOM 738 C CA . GLU A 1 90 ? -10.049 11.665 -1.386 1.00 76.62 90 GLU A CA 1
ATOM 739 C C . GLU A 1 90 ? -11.206 10.665 -1.492 1.00 76.62 90 GLU A C 1
ATOM 741 O O . GLU A 1 90 ? -10.993 9.471 -1.681 1.00 76.62 90 GLU A O 1
ATOM 746 N N . GLY A 1 91 ? -12.450 11.128 -1.349 1.00 65.31 91 GLY A N 1
ATOM 747 C CA . GLY A 1 91 ? -13.642 10.270 -1.303 1.00 65.31 91 GLY A CA 1
ATOM 748 C C . GLY A 1 91 ? -13.954 9.485 -2.586 1.00 65.31 91 GLY A C 1
ATOM 749 O O . GLY A 1 91 ? -15.041 8.919 -2.672 1.00 65.31 91 GLY A O 1
ATOM 750 N N . GLY A 1 92 ? -13.045 9.460 -3.565 1.00 61.44 92 GLY A N 1
ATOM 751 C CA . GLY A 1 92 ? -13.136 8.621 -4.753 1.00 61.44 92 GLY A CA 1
ATOM 752 C C . GLY A 1 92 ? -13.060 7.139 -4.387 1.00 61.44 92 GLY A C 1
ATOM 753 O O . GLY A 1 92 ? -12.347 6.740 -3.467 1.00 61.44 92 GLY A O 1
ATOM 754 N N . ASP A 1 93 ? -13.843 6.324 -5.082 1.00 57.97 93 ASP A N 1
ATOM 755 C CA . ASP A 1 93 ? -13.901 4.875 -4.864 1.00 57.97 93 ASP A CA 1
ATOM 756 C C . ASP A 1 93 ? -12.873 4.101 -5.713 1.00 57.97 93 ASP A C 1
ATOM 758 O O . ASP A 1 93 ? -12.796 2.879 -5.607 1.00 57.97 93 ASP A O 1
ATOM 762 N N . ASP A 1 94 ? -12.056 4.794 -6.514 1.00 57.66 94 ASP A N 1
ATOM 763 C CA . ASP A 1 94 ? -11.168 4.165 -7.491 1.00 57.66 94 ASP A CA 1
ATOM 764 C C . ASP A 1 94 ? -9.726 4.042 -6.971 1.00 57.66 94 ASP A C 1
ATOM 766 O O . ASP A 1 94 ? -9.048 5.038 -6.704 1.00 57.66 94 ASP A O 1
ATOM 770 N N . CYS A 1 95 ? -9.277 2.788 -6.843 1.00 63.22 95 CYS A N 1
ATOM 771 C CA . CYS A 1 95 ? -7.868 2.393 -6.825 1.00 63.22 95 CYS A CA 1
ATOM 772 C C . CYS A 1 95 ? -7.463 1.993 -8.245 1.00 63.22 95 CYS A C 1
ATOM 774 O O . CYS A 1 95 ? -8.047 1.032 -8.798 1.00 63.22 95 CYS A O 1
#

Secondary structure (DSSP, 8-state):
----------------S---HHHHHHHHHHHSSSS----SHHHHHHHHHH---TT-S----SEEEEETTEEEETTS-B-----PPTTPSPS----

InterPro domains:
  IPR001304 C-type lectin-like [PF00059] (18-95)
  IPR001304 C-type lectin-like [PS50041] (12-95)
  IPR001304 C-type lectin-like [SM00034] (2-95)
  IPR016186 C-type lectin-like/link domain superfamily [G3DSA:3.10.100.10] (2-95)
  IPR016187 C-type lectin fold [SSF56436] (7-95)

Mean predicted aligned error: 6.34 Å

Sequence (95 aa):
LCSVSECVQRQYHFINVRKTWTEAQRYCREKYTDLATVDNMNDMNELKKSVTDGSFPYVWIGLQKTGRDKWQWSSGEPALYLNWAPGQPEGGDDC

Organism: Cirrhinus mrigala (NCBI:txid683832)

Radius of gyration: 14.26 Å; Cα contacts (8 Å, |Δi|>4): 82; chains: 1; bounding box: 32×37×42 Å

pLDDT: mean 85.88, std 13.17, range [41.41, 97.81]

Foldseek 3Di:
DDDDPPPPDDADADDPDDDFLVRQQVVCVVPHNGFADDADPNSVVNNVVNPPDPPDPDDHGQWADPDQPAIQGVNRHGPNDDDDDVPPPDSDRGD

Nearest PDB structures (foldseek):
  2ria-assembly1_C  TM=8.182E-01  e=6.478E-03  Homo sapiens
  3dbz-assembly1_B  TM=8.165E-01  e=7.429E-03  Homo sapiens
  2py2-assembly6_F  TM=8.899E-01  e=1.939E-02  Clupea harengus
  4m18-assembly2_D  TM=8.071E-01  e=9.772E-03  Homo sapiens
  3g84-assembly1_C  TM=8.464E-01  e=1.121E-02  Homo sapiens

Solvent-accessible surface area (backbone atoms only — not comparable to full-atom values): 6396 Å² total; per-residue (Å²): 137,92,81,74,90,67,80,79,77,82,83,64,82,66,74,96,64,96,63,55,52,69,55,44,37,50,49,24,48,75,77,59,77,49,42,57,75,52,75,47,72,67,46,49,51,53,47,57,67,37,56,82,64,84,88,55,96,72,79,86,55,15,71,40,78,78,51,102,91,38,62,31,29,73,82,68,50,77,57,87,37,82,86,66,58,93,82,48,81,63,93,68,91,80,112